Protein AF-A0A7Y3TXL3-F1 (afdb_monomer_lite)

pLDDT: mean 84.61, std 16.76, range [45.25, 97.69]

Radius of gyration: 13.66 Å; chains: 1; bounding box: 37×27×24 Å

Organism: NCBI:txid2732867

Structure (mmCIF, N/CA/C/O backbone):
data_AF-A0A7Y3TXL3-F1
#
_entry.id   AF-A0A7Y3TXL3-F1
#
loop_
_atom_site.group_PDB
_atom_site.id
_atom_site.type_symbol
_atom_site.label_atom_id
_atom_site.label_alt_id
_atom_site.label_comp_id
_atom_site.label_asym_id
_atom_site.label_entity_id
_atom_site.label_seq_id
_atom_site.pdbx_PDB_ins_code
_atom_site.Cartn_x
_atom_site.Cartn_y
_atom_site.Cartn_z
_atom_site.occupancy
_atom_site.B_iso_or_equiv
_atom_site.auth_seq_id
_atom_site.auth_comp_id
_atom_site.auth_asym_id
_atom_site.auth_atom_id
_atom_site.pdbx_PDB_model_num
ATOM 1 N N . MET A 1 1 ? 19.067 4.981 1.770 1.00 68.19 1 MET A N 1
ATOM 2 C CA . MET A 1 1 ? 19.972 4.385 0.760 1.00 6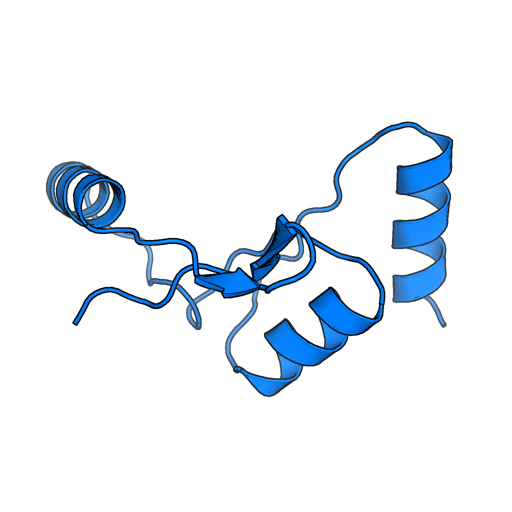8.19 1 MET A CA 1
ATOM 3 C C . MET A 1 1 ? 19.529 2.994 0.303 1.00 68.19 1 MET A C 1
ATOM 5 O O . MET A 1 1 ? 19.510 2.794 -0.896 1.00 68.19 1 MET A O 1
ATOM 9 N N . LEU A 1 2 ? 19.099 2.072 1.180 1.00 91.25 2 LEU A N 1
ATOM 10 C CA . LEU A 1 2 ? 18.706 0.707 0.769 1.00 91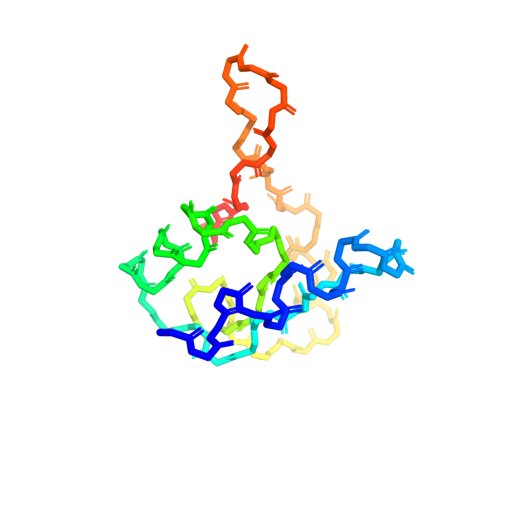.25 2 LEU A CA 1
ATOM 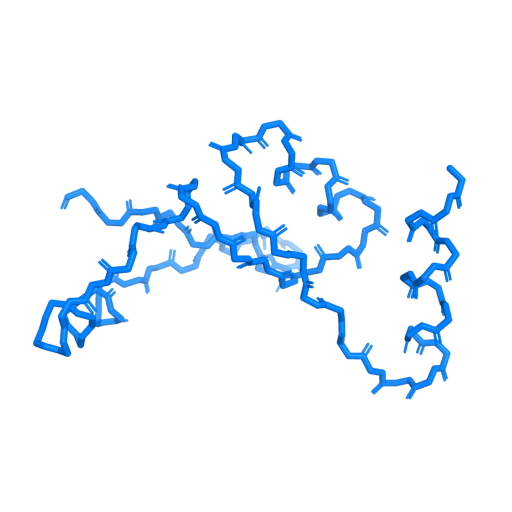11 C C . LEU A 1 2 ? 17.413 0.620 -0.077 1.00 91.25 2 LEU A C 1
ATOM 13 O O . LEU A 1 2 ? 17.396 -0.076 -1.086 1.00 91.25 2 LEU A O 1
ATOM 17 N N . LEU A 1 3 ? 16.349 1.345 0.299 1.00 91.69 3 LEU A N 1
ATOM 18 C CA . LEU A 1 3 ? 15.057 1.310 -0.414 1.00 91.69 3 LEU A CA 1
ATOM 19 C C . LEU A 1 3 ? 15.180 1.728 -1.887 1.00 91.69 3 LEU A C 1
ATOM 21 O O . LEU A 1 3 ? 14.657 1.057 -2.768 1.00 91.69 3 LEU A O 1
ATOM 25 N N . LEU A 1 4 ? 15.934 2.801 -2.150 1.00 93.06 4 LEU A N 1
ATOM 26 C CA . LEU A 1 4 ? 16.199 3.286 -3.506 1.00 93.06 4 LEU A CA 1
ATOM 27 C C . LEU A 1 4 ? 16.899 2.228 -4.366 1.00 93.06 4 LEU A C 1
ATOM 29 O O . LEU A 1 4 ? 16.526 2.044 -5.520 1.00 93.06 4 LEU A O 1
ATOM 33 N N . THR A 1 5 ? 17.873 1.506 -3.803 1.00 95.94 5 THR A N 1
ATOM 34 C CA . THR A 1 5 ? 18.584 0.440 -4.519 1.00 95.94 5 THR A CA 1
ATOM 35 C C . THR A 1 5 ? 17.640 -0.684 -4.929 1.00 95.94 5 THR A C 1
ATOM 37 O O . THR A 1 5 ? 17.685 -1.121 -6.073 1.00 95.94 5 THR A O 1
ATOM 40 N N . ILE A 1 6 ? 16.761 -1.131 -4.027 1.00 95.44 6 ILE A N 1
ATOM 41 C CA . ILE A 1 6 ? 15.798 -2.205 -4.320 1.00 95.44 6 ILE A CA 1
ATOM 42 C C . ILE A 1 6 ? 14.854 -1.784 -5.449 1.00 95.44 6 ILE A C 1
ATOM 44 O O . ILE A 1 6 ? 14.664 -2.536 -6.403 1.00 95.44 6 ILE A O 1
ATOM 48 N N . ILE A 1 7 ? 14.314 -0.565 -5.370 1.00 94.38 7 ILE A N 1
ATOM 49 C CA . ILE A 1 7 ? 13.412 -0.024 -6.393 1.00 94.38 7 ILE A CA 1
ATOM 50 C C . ILE A 1 7 ? 14.125 0.074 -7.742 1.00 94.38 7 ILE A C 1
ATOM 52 O O . ILE A 1 7 ? 13.570 -0.321 -8.764 1.00 94.38 7 ILE A O 1
ATOM 56 N N . HIS A 1 8 ? 15.365 0.562 -7.762 1.00 94.56 8 HIS A N 1
ATOM 57 C CA . HIS A 1 8 ? 16.119 0.699 -9.003 1.00 94.56 8 HIS A CA 1
ATOM 58 C C . HIS A 1 8 ? 16.452 -0.661 -9.632 1.00 94.56 8 HIS A C 1
ATOM 60 O O . HIS A 1 8 ? 16.251 -0.849 -10.831 1.00 94.56 8 HIS A O 1
ATOM 66 N N . SER A 1 9 ? 16.886 -1.635 -8.828 1.00 96.06 9 SER A N 1
ATOM 67 C CA . SER A 1 9 ? 17.145 -2.999 -9.298 1.00 96.06 9 SER A CA 1
ATOM 68 C C . SER A 1 9 ? 15.888 -3.665 -9.858 1.00 96.06 9 SER A C 1
ATOM 70 O O . SER A 1 9 ? 15.952 -4.309 -10.903 1.00 96.06 9 SER A O 1
ATOM 72 N N . ALA A 1 10 ? 14.737 -3.488 -9.204 1.00 95.50 10 ALA A N 1
ATOM 73 C CA . ALA A 1 10 ? 13.467 -4.018 -9.690 1.00 95.50 10 ALA A CA 1
ATOM 74 C C . ALA A 1 10 ? 13.043 -3.375 -11.019 1.00 95.50 10 ALA A C 1
ATOM 76 O O . ALA A 1 10 ? 12.619 -4.092 -11.920 1.00 95.50 10 ALA A O 1
ATOM 77 N N . LYS A 1 11 ? 13.246 -2.058 -11.181 1.00 92.19 11 LYS A N 1
ATOM 78 C CA . LYS A 1 11 ? 12.988 -1.349 -12.447 1.00 92.19 11 LYS A CA 1
ATOM 79 C C . LYS A 1 11 ? 13.837 -1.892 -13.596 1.00 92.19 11 LYS A C 1
ATOM 81 O O . LYS A 1 11 ? 13.297 -2.156 -14.662 1.00 92.19 11 LYS A O 1
ATOM 86 N N . ILE A 1 12 ? 15.135 -2.110 -13.369 1.00 96.38 12 ILE A N 1
ATOM 87 C CA . ILE A 1 12 ? 16.030 -2.723 -14.369 1.00 96.38 12 ILE A CA 1
ATOM 88 C C . ILE A 1 12 ? 15.567 -4.140 -14.728 1.00 96.38 12 ILE A C 1
ATOM 90 O O . ILE A 1 12 ? 15.660 -4.546 -15.880 1.00 96.38 12 ILE A O 1
ATOM 94 N N . ALA A 1 13 ? 15.066 -4.891 -13.749 1.00 96.31 13 ALA A N 1
ATOM 95 C CA . ALA A 1 13 ? 14.562 -6.245 -13.949 1.00 96.31 13 ALA A CA 1
ATOM 96 C C . ALA A 1 13 ? 13.122 -6.305 -14.498 1.00 96.31 13 ALA A C 1
ATOM 98 O O . ALA A 1 13 ? 12.570 -7.403 -14.585 1.00 96.31 13 ALA A O 1
ATOM 99 N N . GLU A 1 14 ? 12.507 -5.159 -14.814 1.00 94.75 14 GLU A N 1
ATOM 100 C CA . GLU A 1 14 ? 11.106 -5.043 -15.246 1.00 94.75 14 GLU A CA 1
ATOM 101 C C . GLU A 1 14 ? 10.127 -5.716 -14.261 1.00 94.75 14 GLU A C 1
ATOM 103 O O . GLU A 1 14 ? 9.184 -6.418 -14.635 1.00 94.75 14 GLU A O 1
ATOM 108 N N . ARG A 1 15 ? 10.373 -5.535 -12.958 1.00 95.25 15 ARG A N 1
ATOM 109 C CA . ARG A 1 15 ? 9.541 -6.062 -11.868 1.00 95.25 15 ARG A CA 1
ATOM 110 C C . ARG A 1 15 ? 8.940 -4.947 -11.028 1.00 95.25 15 ARG A C 1
ATOM 112 O O . ARG A 1 15 ? 9.565 -3.920 -10.777 1.00 95.25 15 ARG A O 1
ATOM 119 N N . TYR A 1 16 ? 7.747 -5.218 -10.510 1.00 89.94 16 TYR A N 1
ATOM 120 C CA . TYR A 1 16 ? 7.102 -4.382 -9.506 1.00 89.94 16 TYR A CA 1
ATOM 121 C C . TYR A 1 16 ? 7.642 -4.683 -8.107 1.00 89.94 16 TYR A C 1
ATOM 123 O O . TYR A 1 16 ? 7.931 -5.833 -7.770 1.00 89.94 16 TYR A O 1
ATOM 131 N N . VAL A 1 17 ? 7.732 -3.640 -7.283 1.00 93.94 17 VAL A N 1
ATOM 132 C CA . VAL A 1 17 ? 7.996 -3.746 -5.844 1.00 93.94 17 VAL A CA 1
ATOM 133 C C . VAL A 1 17 ? 6.695 -3.478 -5.106 1.00 93.94 17 VAL A C 1
ATOM 135 O O . VAL A 1 17 ? 6.035 -2.479 -5.380 1.00 93.94 17 VAL A O 1
ATOM 138 N N . VAL A 1 18 ? 6.355 -4.352 -4.159 1.00 95.06 18 VAL A N 1
ATOM 139 C CA . VAL A 1 18 ? 5.257 -4.135 -3.214 1.00 95.06 18 VAL A CA 1
ATOM 140 C C . VAL A 1 18 ? 5.859 -3.724 -1.878 1.00 95.06 18 VAL A C 1
ATOM 142 O O . VAL A 1 18 ? 6.620 -4.482 -1.278 1.00 95.06 18 VAL A O 1
ATOM 145 N N . ALA A 1 19 ? 5.543 -2.519 -1.413 1.00 95.88 19 ALA A N 1
ATOM 146 C CA . ALA A 1 19 ? 5.900 -2.093 -0.066 1.00 95.88 19 ALA A CA 1
ATOM 147 C C . ALA A 1 19 ? 4.816 -2.524 0.932 1.00 95.88 19 ALA A C 1
ATOM 149 O O . ALA A 1 19 ? 3.710 -1.984 0.934 1.00 95.88 19 ALA A O 1
ATOM 150 N N . GLU A 1 20 ? 5.136 -3.494 1.783 1.00 96.75 20 GLU A N 1
ATOM 151 C CA . GLU A 1 20 ? 4.238 -3.993 2.827 1.00 96.75 20 GLU A CA 1
ATOM 152 C C . GLU A 1 20 ? 4.415 -3.238 4.155 1.00 96.75 20 GLU A C 1
ATOM 154 O O . GLU A 1 20 ? 5.484 -2.706 4.452 1.00 96.75 20 GLU A O 1
ATOM 159 N N . GLY A 1 21 ? 3.360 -3.210 4.975 1.00 95.75 21 GLY A N 1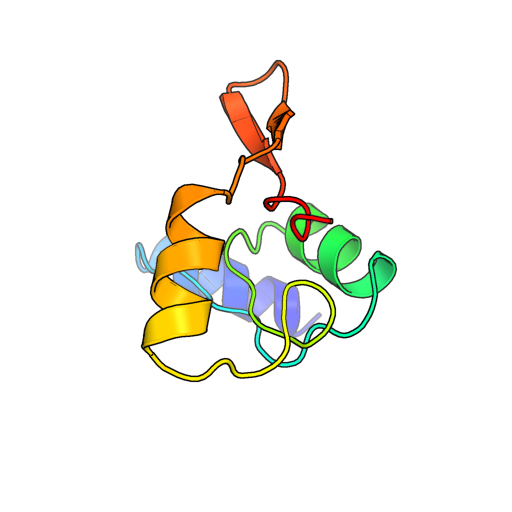
ATOM 160 C CA . GLY A 1 21 ? 3.387 -2.609 6.313 1.00 95.75 21 GLY A CA 1
ATOM 161 C C . GLY A 1 21 ? 3.229 -1.085 6.339 1.00 95.75 21 GLY A C 1
ATOM 162 O O . GLY A 1 21 ? 3.712 -0.434 7.261 1.00 95.75 21 GLY A O 1
ATOM 163 N N . ILE A 1 22 ? 2.568 -0.487 5.344 1.00 96.38 22 ILE A N 1
ATOM 164 C CA . ILE A 1 22 ? 2.301 0.961 5.321 1.00 96.38 22 ILE A CA 1
ATOM 165 C C . ILE A 1 22 ? 1.174 1.300 6.305 1.00 96.38 22 ILE A C 1
ATOM 167 O O . ILE A 1 22 ? 0.027 0.889 6.130 1.00 96.38 22 ILE A O 1
ATOM 171 N N . GLU A 1 23 ? 1.480 2.093 7.325 1.00 96.50 23 GLU A N 1
ATOM 172 C CA . GLU A 1 23 ? 0.532 2.467 8.383 1.00 96.50 23 GLU A CA 1
ATOM 173 C C . GLU A 1 23 ? 0.121 3.941 8.322 1.00 96.50 23 GLU A C 1
ATOM 175 O O . GLU A 1 23 ? -0.947 4.309 8.808 1.00 96.50 23 GLU A O 1
ATOM 180 N N . THR A 1 24 ? 0.936 4.792 7.692 1.00 95.31 24 THR A N 1
ATOM 181 C CA . THR A 1 24 ? 0.734 6.247 7.673 1.00 95.31 24 THR A CA 1
ATOM 182 C C . THR A 1 24 ? 0.802 6.837 6.265 1.00 95.31 24 THR A C 1
ATOM 184 O O . THR A 1 24 ? 1.524 6.347 5.394 1.00 95.31 24 THR A O 1
ATOM 187 N N . ALA A 1 25 ? 0.125 7.973 6.071 1.00 91.88 25 ALA A N 1
ATOM 188 C CA . ALA A 1 25 ? 0.191 8.739 4.826 1.00 91.88 25 ALA A CA 1
ATOM 189 C C . ALA A 1 25 ? 1.623 9.189 4.489 1.00 91.88 25 ALA A C 1
ATOM 191 O O . ALA A 1 25 ? 2.009 9.196 3.324 1.00 91.88 25 ALA A O 1
ATOM 192 N N . GLY A 1 26 ? 2.434 9.524 5.501 1.00 93.75 26 GLY A N 1
ATOM 193 C CA . GLY A 1 26 ? 3.829 9.928 5.305 1.00 93.75 26 GLY A CA 1
ATOM 194 C C . GLY A 1 26 ? 4.697 8.808 4.724 1.00 93.75 26 GLY A C 1
ATOM 195 O O . GLY A 1 26 ? 5.496 9.058 3.824 1.00 93.75 26 GLY A O 1
ATOM 196 N N . GLN A 1 27 ? 4.499 7.564 5.175 1.00 94.88 27 GLN A N 1
ATOM 197 C CA . GLN A 1 27 ? 5.174 6.394 4.601 1.00 94.88 27 GLN A CA 1
ATOM 198 C C . GLN A 1 27 ? 4.735 6.158 3.152 1.00 94.88 27 GLN A C 1
ATOM 200 O O . GLN A 1 27 ? 5.588 5.978 2.284 1.00 94.88 27 GLN A O 1
ATOM 205 N N . ALA A 1 28 ? 3.425 6.209 2.880 1.00 92.25 28 ALA A N 1
ATOM 206 C CA . ALA A 1 28 ? 2.882 6.056 1.530 1.00 92.25 28 ALA A CA 1
ATOM 207 C C . ALA A 1 28 ? 3.440 7.118 0.568 1.00 92.25 28 ALA A C 1
ATOM 209 O O . ALA A 1 28 ? 3.887 6.792 -0.531 1.00 92.25 28 ALA A O 1
ATOM 210 N N . HIS A 1 29 ? 3.474 8.378 1.010 1.00 91.81 29 HIS A N 1
ATOM 211 C CA . HIS A 1 29 ? 4.003 9.490 0.227 1.00 91.81 29 HIS A CA 1
ATOM 212 C C . HIS A 1 29 ? 5.500 9.326 -0.044 1.00 91.81 29 HIS A C 1
ATOM 214 O O . HIS A 1 29 ? 5.935 9.486 -1.180 1.00 91.81 29 HIS A O 1
ATOM 220 N N . TYR A 1 30 ? 6.295 8.976 0.972 1.00 93.62 30 TYR A N 1
ATOM 221 C CA . TYR A 1 30 ? 7.730 8.759 0.794 1.00 93.62 30 TYR A CA 1
ATOM 222 C C . TYR A 1 30 ? 8.017 7.637 -0.210 1.00 93.62 30 TYR A C 1
ATOM 224 O O . TYR A 1 30 ? 8.834 7.824 -1.108 1.00 93.62 30 TYR A O 1
ATOM 232 N N . LEU A 1 31 ? 7.324 6.499 -0.087 1.00 93.50 31 LEU A N 1
ATOM 233 C CA . LEU A 1 31 ? 7.470 5.352 -0.987 1.00 93.50 31 LEU A CA 1
ATOM 234 C C . LEU A 1 31 ? 7.091 5.704 -2.431 1.00 93.50 31 LEU A C 1
ATOM 236 O O . LEU A 1 31 ? 7.846 5.381 -3.348 1.00 93.50 31 LEU A O 1
ATOM 240 N N . SER A 1 32 ? 5.990 6.432 -2.620 1.00 90.12 32 SER A N 1
ATOM 241 C CA . SER A 1 32 ? 5.582 6.950 -3.929 1.00 90.12 32 SER A CA 1
ATOM 242 C C . SER A 1 32 ? 6.629 7.910 -4.510 1.00 90.12 32 SER A C 1
ATOM 244 O O . SER A 1 32 ? 7.045 7.739 -5.654 1.00 90.12 32 SER A O 1
ATOM 246 N N . ALA A 1 33 ? 7.155 8.842 -3.708 1.00 91.12 33 ALA A N 1
ATOM 247 C CA . ALA A 1 33 ? 8.165 9.809 -4.144 1.00 91.12 33 ALA A CA 1
ATOM 248 C C . ALA A 1 33 ? 9.484 9.158 -4.596 1.00 91.12 33 ALA A 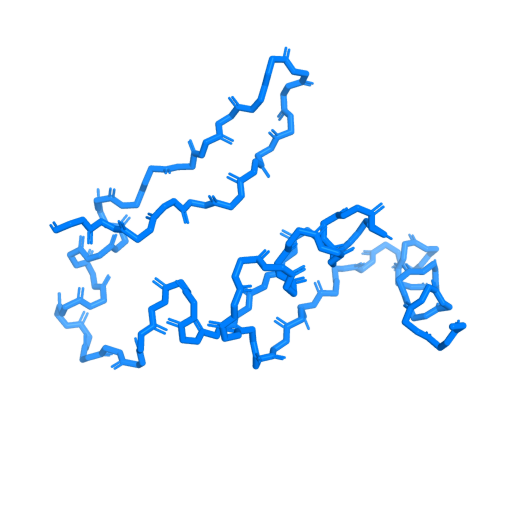C 1
ATOM 250 O O . ALA A 1 33 ? 10.172 9.692 -5.465 1.00 91.12 33 ALA A O 1
ATOM 251 N N . ILE A 1 34 ? 9.845 7.999 -4.033 1.00 92.44 34 ILE A N 1
ATOM 252 C CA . ILE A 1 34 ? 11.024 7.230 -4.461 1.00 92.44 34 ILE A CA 1
ATOM 253 C C . ILE A 1 34 ? 10.720 6.217 -5.579 1.00 92.44 34 ILE A C 1
ATOM 255 O O . ILE A 1 34 ? 11.609 5.469 -5.991 1.00 92.44 34 ILE A O 1
ATOM 259 N N . GLY A 1 35 ? 9.490 6.213 -6.099 1.00 89.75 35 GLY A N 1
ATOM 260 C CA . GLY A 1 35 ? 9.065 5.419 -7.250 1.00 89.75 35 GLY A CA 1
ATOM 261 C C . GLY A 1 35 ? 8.628 3.992 -6.924 1.00 89.75 35 GLY A C 1
ATOM 262 O O . GLY A 1 35 ? 8.763 3.127 -7.788 1.00 89.75 35 GLY A O 1
ATOM 263 N N . CYS A 1 36 ? 8.162 3.734 -5.698 1.00 92.94 36 CYS A N 1
ATOM 264 C CA . CYS A 1 36 ? 7.433 2.517 -5.345 1.00 92.94 36 CYS A CA 1
ATOM 265 C C . CYS A 1 36 ? 5.927 2.766 -5.508 1.00 92.94 36 CYS A C 1
ATOM 267 O O . CYS A 1 36 ? 5.340 3.563 -4.777 1.00 92.94 36 CYS A O 1
ATOM 269 N N . GLU A 1 37 ? 5.318 2.095 -6.481 1.00 85.44 37 GLU A N 1
ATOM 270 C CA . GLU A 1 37 ? 3.952 2.381 -6.943 1.00 85.44 37 GLU A CA 1
ATOM 271 C C . GLU A 1 37 ? 2.903 1.443 -6.334 1.00 85.44 37 GLU A C 1
ATOM 273 O O . GLU A 1 37 ? 1.713 1.740 -6.384 1.00 85.44 37 GLU A O 1
ATOM 278 N N . VAL A 1 38 ? 3.328 0.325 -5.733 1.00 91.00 38 VAL A N 1
ATOM 279 C CA . VAL A 1 38 ? 2.431 -0.670 -5.134 1.00 91.00 38 VAL A CA 1
ATOM 280 C C . VAL A 1 38 ? 2.695 -0.768 -3.637 1.00 91.00 38 VAL A C 1
ATOM 282 O O . VAL A 1 38 ? 3.832 -0.939 -3.194 1.00 91.00 38 VAL A O 1
ATOM 285 N N . GLY A 1 39 ? 1.632 -0.679 -2.839 1.00 92.12 39 GLY A N 1
ATOM 286 C CA . GLY A 1 39 ? 1.726 -0.714 -1.387 1.00 92.12 39 GLY A CA 1
ATOM 287 C C . GLY A 1 39 ? 0.600 -1.498 -0.727 1.00 92.12 39 GLY A C 1
ATOM 288 O O . GLY A 1 39 ? -0.533 -1.503 -1.201 1.00 92.12 39 GLY A O 1
ATOM 289 N N . GLN A 1 40 ? 0.913 -2.117 0.408 1.00 94.75 40 GLN A N 1
ATOM 290 C CA . GLN A 1 40 ? -0.039 -2.789 1.284 1.00 94.75 40 GLN A CA 1
ATOM 291 C C . GLN A 1 40 ? 0.186 -2.336 2.726 1.00 94.75 40 GLN A C 1
ATOM 293 O O . GLN A 1 40 ? 1.313 -2.241 3.207 1.00 94.75 40 GLN A O 1
ATOM 298 N N . GLY A 1 41 ? -0.901 -2.115 3.456 1.00 94.88 41 GLY A N 1
ATOM 299 C CA . GLY A 1 41 ? -0.844 -1.891 4.892 1.00 94.88 41 GLY A CA 1
ATOM 300 C C . GLY A 1 41 ? -2.117 -1.262 5.435 1.00 94.88 41 GLY A C 1
ATOM 301 O O . GLY A 1 41 ? -3.030 -0.921 4.680 1.00 94.88 41 GLY A O 1
ATOM 302 N N . TYR A 1 42 ? -2.165 -1.111 6.758 1.00 94.94 42 TYR A N 1
ATOM 303 C CA . TYR A 1 42 ? -3.335 -0.609 7.484 1.00 94.94 42 TYR A CA 1
ATOM 304 C C . TYR A 1 42 ? -3.734 0.814 7.103 1.00 94.94 42 TYR A C 1
ATOM 306 O O . TYR A 1 42 ? -4.883 1.191 7.331 1.00 94.94 42 TYR A O 1
ATOM 314 N N . TYR A 1 43 ? -2.819 1.575 6.499 1.00 92.75 43 TYR A N 1
ATOM 315 C CA . TYR A 1 43 ? -3.137 2.861 5.899 1.00 92.75 43 TYR A CA 1
ATOM 316 C C . TYR A 1 43 ? -4.235 2.750 4.826 1.00 92.75 43 TYR A C 1
ATOM 318 O O . TYR A 1 43 ? -5.133 3.587 4.789 1.00 92.75 43 TYR A O 1
ATOM 326 N N . TYR A 1 44 ? -4.198 1.705 3.991 1.00 90.25 44 TYR A N 1
ATOM 327 C CA . TYR A 1 44 ? -5.188 1.494 2.928 1.00 90.25 44 TYR A CA 1
ATOM 328 C C . TYR A 1 44 ? -6.407 0.730 3.436 1.00 90.25 44 TYR A C 1
ATOM 330 O O . TYR A 1 44 ? -7.547 1.157 3.257 1.00 90.25 44 TYR A O 1
ATOM 338 N N . SER A 1 45 ? -6.166 -0.418 4.067 1.00 92.94 45 SER A N 1
ATOM 339 C CA . SER A 1 45 ? -7.211 -1.245 4.658 1.00 92.94 45 SER A CA 1
ATOM 340 C C . SER A 1 45 ? -6.614 -2.244 5.644 1.00 92.94 45 SER A C 1
ATOM 342 O O . SER A 1 45 ? -5.462 -2.669 5.522 1.00 92.94 45 SER A O 1
ATOM 344 N N . ARG A 1 46 ? -7.416 -2.657 6.623 1.00 93.69 46 ARG A N 1
ATOM 345 C CA . ARG A 1 46 ? -7.115 -3.854 7.421 1.00 93.69 46 ARG A CA 1
ATOM 346 C C . ARG A 1 46 ? -7.435 -5.107 6.588 1.00 93.69 46 ARG A C 1
ATOM 348 O O . ARG A 1 46 ? -8.159 -4.998 5.605 1.00 93.69 46 ARG A O 1
ATOM 355 N N . PRO A 1 47 ? -6.942 -6.301 6.959 1.00 94.19 47 PRO A N 1
ATOM 356 C CA . PRO A 1 47 ? -7.425 -7.546 6.372 1.00 94.19 47 PRO A CA 1
ATOM 357 C C . PRO A 1 47 ? -8.948 -7.643 6.500 1.00 94.19 47 PRO A C 1
ATOM 359 O O . PRO A 1 47 ? -9.488 -7.458 7.591 1.00 94.19 47 PRO A O 1
ATOM 362 N N . LEU A 1 48 ? -9.624 -7.913 5.385 1.00 95.44 48 LEU A N 1
ATOM 363 C CA . LEU A 1 48 ? -11.081 -7.990 5.305 1.00 95.44 48 LEU A CA 1
ATOM 364 C C . LEU A 1 48 ? -11.523 -9.435 5.021 1.00 95.44 48 LEU A C 1
ATOM 366 O O . LEU A 1 48 ? -10.857 -10.133 4.251 1.00 95.44 48 LEU A O 1
ATOM 370 N N . PRO A 1 49 ? -12.661 -9.893 5.572 1.00 97.69 49 PRO A N 1
ATOM 371 C CA . PRO A 1 49 ? -13.346 -11.090 5.094 1.00 97.69 49 PRO A CA 1
ATOM 372 C C . PRO A 1 49 ? -13.685 -10.987 3.600 1.00 97.69 49 PRO A C 1
ATOM 374 O O . PRO A 1 49 ? -13.901 -9.896 3.079 1.00 97.69 49 PRO A O 1
ATOM 377 N N . ALA A 1 50 ? -13.819 -12.124 2.911 1.00 97.25 50 ALA A N 1
ATOM 378 C CA . ALA A 1 50 ? -13.994 -12.160 1.453 1.00 97.25 50 ALA A CA 1
ATOM 379 C C . ALA A 1 50 ? -15.152 -11.282 0.926 1.00 97.25 50 ALA A C 1
ATOM 381 O O . ALA A 1 50 ? -15.001 -10.599 -0.084 1.00 97.25 50 ALA A O 1
ATOM 382 N N . VAL A 1 51 ? -16.297 -11.266 1.620 1.00 97.38 51 VAL A N 1
ATOM 383 C CA . VAL A 1 51 ? -17.468 -10.459 1.225 1.00 97.38 51 VAL A CA 1
ATOM 384 C C . VAL A 1 51 ? -17.196 -8.960 1.369 1.00 97.38 51 VAL A C 1
ATOM 386 O O . VAL A 1 51 ? -17.588 -8.173 0.510 1.00 97.38 51 VAL A O 1
ATOM 389 N N . GLU A 1 52 ? -16.519 -8.558 2.442 1.00 95.62 52 GLU A N 1
ATOM 390 C CA . GLU A 1 52 ? -16.155 -7.160 2.688 1.00 95.62 52 GLU A CA 1
ATOM 391 C C . GLU A 1 52 ? -15.066 -6.699 1.722 1.00 95.62 52 GLU A C 1
ATOM 393 O O . GLU A 1 52 ? -15.165 -5.605 1.174 1.00 95.62 52 GLU A O 1
ATOM 398 N N . PHE A 1 53 ? -14.088 -7.561 1.431 1.00 94.44 53 PHE A N 1
ATOM 399 C CA . PHE A 1 53 ? -13.075 -7.313 0.410 1.00 94.44 53 PHE A CA 1
ATOM 400 C C . PHE A 1 53 ? -13.704 -7.073 -0.966 1.00 94.44 53 PHE A C 1
ATOM 402 O O . PHE A 1 53 ? -13.379 -6.087 -1.619 1.00 94.44 53 PHE A O 1
ATOM 409 N N . ALA A 1 54 ? -14.656 -7.914 -1.387 1.00 95.44 54 ALA A N 1
ATOM 410 C CA . ALA A 1 54 ? -15.338 -7.739 -2.669 1.00 95.44 54 ALA A CA 1
ATOM 411 C C . ALA A 1 54 ? -16.076 -6.389 -2.762 1.00 95.44 54 ALA A C 1
ATOM 413 O O . ALA A 1 54 ? -16.020 -5.725 -3.798 1.00 95.44 54 ALA A O 1
ATOM 414 N N . ARG A 1 55 ? -16.732 -5.956 -1.675 1.00 94.94 55 ARG A N 1
ATOM 415 C CA . ARG A 1 55 ? -17.383 -4.634 -1.604 1.00 94.94 55 ARG A CA 1
ATOM 416 C C . ARG A 1 55 ? -16.368 -3.498 -1.664 1.00 94.94 55 ARG A C 1
ATOM 418 O O . ARG A 1 55 ? -16.556 -2.564 -2.434 1.00 94.94 55 ARG A O 1
ATOM 425 N N . TRP A 1 56 ? -15.289 -3.610 -0.896 1.00 91.81 56 TRP A N 1
ATOM 426 C CA . TRP A 1 56 ? -14.202 -2.637 -0.877 1.00 91.81 56 TRP A CA 1
ATOM 427 C C . TRP A 1 56 ? -13.567 -2.476 -2.265 1.00 91.81 56 TRP A C 1
ATOM 429 O O . TRP A 1 56 ? -13.416 -1.353 -2.736 1.00 91.81 56 TRP A O 1
ATOM 439 N N . CYS A 1 57 ? -13.297 -3.578 -2.975 1.00 90.69 57 CYS A N 1
ATOM 440 C CA . CYS A 1 57 ? -12.788 -3.543 -4.348 1.00 90.69 57 CYS A CA 1
ATOM 441 C C . CYS A 1 57 ? -13.746 -2.846 -5.320 1.00 90.69 57 CYS A C 1
ATOM 443 O O . CYS A 1 57 ? -13.288 -2.139 -6.210 1.00 90.69 57 CYS A O 1
ATOM 445 N N . ALA A 1 58 ? -15.059 -3.031 -5.161 1.00 92.44 58 ALA A N 1
ATOM 446 C CA . ALA A 1 58 ? -16.054 -2.386 -6.016 1.00 92.44 58 ALA A CA 1
ATOM 447 C C . ALA A 1 58 ? -16.171 -0.869 -5.775 1.00 92.44 58 ALA A C 1
ATOM 449 O O . ALA A 1 58 ? -16.598 -0.142 -6.667 1.00 92.44 58 ALA A O 1
ATOM 450 N N . GLN A 1 59 ? -15.813 -0.397 -4.578 1.00 89.56 59 GLN A N 1
ATOM 451 C CA . GLN A 1 59 ? -15.862 1.018 -4.185 1.00 89.56 59 GLN A CA 1
ATOM 452 C C . GLN A 1 59 ? -14.518 1.736 -4.360 1.00 89.56 59 GLN A C 1
ATOM 454 O O . GLN A 1 59 ? -14.457 2.966 -4.337 1.00 89.56 59 GLN A O 1
ATOM 459 N N . TRP A 1 60 ? -13.436 0.977 -4.521 1.00 83.88 60 TRP A N 1
ATOM 460 C CA . TRP A 1 60 ? -12.090 1.512 -4.638 1.00 83.88 60 TRP A CA 1
ATOM 461 C C . TRP A 1 60 ? -11.970 2.449 -5.841 1.00 83.88 60 TRP A C 1
ATOM 463 O O . TRP A 1 60 ? -12.077 2.029 -6.994 1.00 83.88 60 TRP A O 1
ATOM 473 N N . THR A 1 61 ? -11.704 3.726 -5.565 1.00 75.50 61 THR A N 1
ATOM 474 C CA . THR A 1 61 ? -11.521 4.750 -6.595 1.00 75.50 61 THR A CA 1
ATOM 475 C C . THR A 1 61 ? -10.069 5.231 -6.569 1.00 75.50 61 THR A C 1
ATOM 477 O O . THR A 1 61 ? -9.655 5.855 -5.587 1.00 75.50 61 THR A O 1
ATOM 480 N N . PRO A 1 62 ? -9.259 4.940 -7.604 1.00 66.31 62 PRO A N 1
ATOM 481 C CA . PRO A 1 62 ? -7.896 5.452 -7.679 1.00 66.31 62 PRO A CA 1
ATOM 482 C C . PRO A 1 62 ? -7.913 6.969 -7.897 1.00 66.31 62 PRO A C 1
ATOM 484 O O . PRO A 1 62 ? -8.679 7.476 -8.720 1.00 66.31 62 PRO A O 1
ATOM 487 N N . THR A 1 63 ? -7.045 7.702 -7.197 1.00 60.22 63 THR A N 1
ATOM 488 C CA . THR A 1 63 ? -6.861 9.133 -7.467 1.00 60.22 63 THR A CA 1
ATOM 489 C C . THR A 1 63 ? -5.912 9.268 -8.653 1.00 60.22 63 THR A C 1
ATOM 491 O O . THR A 1 63 ? -4.704 9.096 -8.517 1.00 60.22 63 THR A O 1
ATOM 494 N N . ILE A 1 64 ? -6.443 9.548 -9.842 1.00 56.94 64 ILE A N 1
ATOM 495 C CA . ILE A 1 64 ? -5.617 9.808 -11.028 1.00 56.94 64 ILE A CA 1
ATOM 496 C C . ILE A 1 64 ? -5.072 11.234 -10.928 1.00 56.94 64 ILE A C 1
ATOM 498 O O . ILE A 1 64 ? -5.839 12.193 -10.820 1.00 56.94 64 ILE A O 1
ATOM 502 N N . THR A 1 65 ? -3.750 11.391 -10.955 1.00 51.53 65 THR A N 1
ATOM 503 C CA . THR A 1 65 ? -3.135 12.720 -11.076 1.00 51.53 65 THR A CA 1
ATOM 504 C C . THR A 1 65 ? -3.211 13.220 -12.514 1.00 51.53 65 THR A C 1
ATOM 506 O O . THR A 1 65 ? -3.286 12.434 -13.454 1.00 51.53 65 THR A O 1
ATOM 509 N N . SER A 1 66 ? -3.134 14.538 -12.710 1.00 45.25 66 SER A N 1
ATOM 510 C CA . SER A 1 66 ? -3.210 15.198 -14.024 1.00 45.25 66 SER A CA 1
ATOM 511 C C . SER A 1 66 ? -2.183 14.708 -15.062 1.00 45.25 66 SER A C 1
ATOM 513 O O . SER A 1 66 ? -2.339 15.006 -16.242 1.00 45.25 66 SER A O 1
ATOM 515 N N . ASN A 1 67 ? -1.161 13.953 -14.641 1.00 51.69 67 ASN A N 1
ATOM 516 C CA . ASN A 1 67 ? -0.124 13.375 -15.501 1.00 51.69 67 ASN A CA 1
ATOM 517 C C . ASN A 1 67 ? -0.413 11.921 -15.930 1.00 51.69 67 ASN A C 1
ATOM 519 O O . ASN A 1 67 ? 0.388 11.342 -16.655 1.00 51.69 67 ASN A O 1
ATOM 523 N N . GLY A 1 68 ? -1.537 11.330 -15.507 1.00 46.62 68 GLY A N 1
ATOM 524 C CA . GLY A 1 68 ? -1.895 9.938 -15.808 1.00 46.62 68 GLY A CA 1
ATOM 525 C C . GLY A 1 68 ? -1.385 8.911 -14.790 1.00 46.62 68 GLY A C 1
ATOM 526 O O . GLY A 1 68 ? -1.787 7.752 -14.861 1.00 46.62 68 GLY A O 1
ATOM 527 N N . ASP A 1 69 ? -0.579 9.331 -13.811 1.00 49.84 69 ASP A N 1
ATOM 528 C CA . ASP A 1 69 ? -0.088 8.457 -12.744 1.00 49.84 69 ASP A CA 1
ATOM 529 C C . ASP A 1 69 ? -1.162 8.283 -11.660 1.00 49.84 69 ASP A C 1
ATOM 531 O O . ASP A 1 69 ? -1.718 9.259 -11.133 1.00 49.84 69 ASP A O 1
ATOM 535 N N . THR A 1 70 ? -1.464 7.033 -11.311 1.00 51.41 70 THR A N 1
ATOM 536 C CA . THR A 1 70 ? -2.385 6.692 -10.222 1.00 51.41 70 THR A CA 1
ATOM 537 C C . THR A 1 70 ? -1.708 6.935 -8.875 1.00 51.41 70 THR A C 1
ATOM 539 O O . THR A 1 70 ? -0.790 6.204 -8.505 1.00 51.41 70 THR A O 1
ATOM 542 N N . LEU A 1 71 ? -2.176 7.922 -8.108 1.00 52.16 71 LEU A N 1
ATOM 543 C CA . LEU A 1 71 ? -1.906 7.979 -6.674 1.00 52.16 71 LEU A CA 1
ATOM 544 C C . LEU A 1 71 ? -2.912 7.082 -5.952 1.00 52.16 71 LEU A C 1
ATOM 546 O O . LEU A 1 71 ? -4.098 7.042 -6.292 1.00 52.16 71 LEU A O 1
ATOM 550 N N . ASN A 1 72 ? -2.388 6.332 -4.982 1.00 57.12 72 ASN A N 1
ATOM 551 C CA . ASN A 1 72 ? -3.072 5.258 -4.270 1.00 57.12 72 ASN A CA 1
ATOM 552 C C . ASN A 1 72 ? -4.534 5.575 -3.947 1.00 57.12 72 ASN A C 1
ATOM 554 O O . ASN A 1 72 ? -4.857 6.667 -3.478 1.00 57.12 72 ASN A O 1
ATOM 558 N N . GLY A 1 73 ? -5.399 4.588 -4.184 1.00 54.09 73 GLY A N 1
ATOM 559 C CA . GLY A 1 73 ? -6.815 4.710 -3.883 1.00 54.09 73 GLY A CA 1
ATOM 560 C C . GLY A 1 73 ? -7.039 5.044 -2.415 1.00 54.09 73 GLY A C 1
ATOM 561 O O . GLY A 1 73 ? -6.375 4.549 -1.498 1.00 54.09 73 GLY A O 1
ATOM 562 N N . SER A 1 74 ? -7.952 5.977 -2.222 1.00 52.12 74 SER A N 1
ATOM 563 C CA . SER A 1 74 ? -8.433 6.373 -0.915 1.00 52.12 74 SER A CA 1
ATOM 564 C C . SER A 1 74 ? -9.172 5.187 -0.306 1.00 52.12 74 SER A C 1
ATOM 566 O O . SER A 1 74 ? -9.910 4.488 -1.003 1.00 52.12 74 SER A O 1
ATOM 568 N N . ARG A 1 75 ? -9.005 4.963 1.000 1.00 51.62 75 ARG A N 1
ATOM 569 C CA . ARG A 1 75 ? -9.893 4.066 1.741 1.00 51.62 75 ARG A CA 1
ATOM 570 C C . ARG A 1 75 ? -11.339 4.548 1.517 1.00 51.62 75 ARG A C 1
ATOM 572 O O . ARG A 1 75 ? -11.583 5.717 1.811 1.00 51.62 75 ARG A O 1
ATOM 579 N N . PRO A 1 76 ? -12.255 3.708 1.001 1.00 51.88 76 PRO A N 1
ATOM 580 C CA . PRO A 1 76 ? -13.663 4.065 0.939 1.00 51.88 76 PRO A CA 1
ATOM 581 C C . PRO A 1 76 ? -14.172 4.269 2.370 1.00 51.88 76 PRO A C 1
ATOM 583 O O . PRO A 1 76 ? -13.844 3.483 3.270 1.00 51.88 76 PRO A O 1
ATOM 586 N N . ASP A 1 77 ? -14.870 5.378 2.566 1.00 52.97 77 ASP A N 1
ATOM 587 C CA . ASP A 1 77 ? -15.570 5.771 3.786 1.00 52.97 77 ASP A CA 1
ATOM 588 C C . ASP A 1 77 ? -16.748 4.839 4.117 1.00 52.97 77 ASP A C 1
ATOM 590 O O . ASP A 1 77 ? -17.472 4.403 3.193 1.00 52.97 77 ASP A O 1
#

InterPro domains:
  IPR001633 EAL domain [PF00563] (6-47)
  IPR001633 EAL domain [PS5088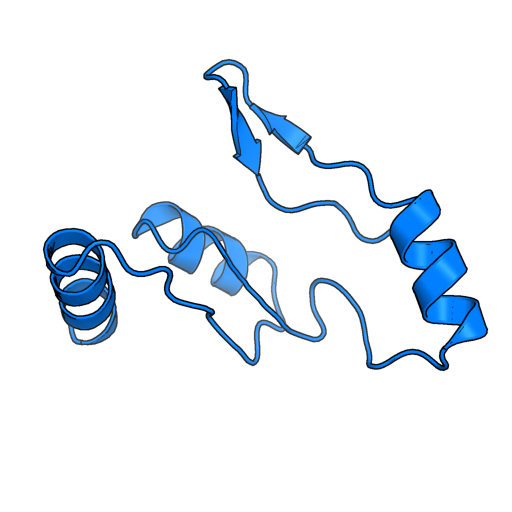3] (1-61)
  IPR035919 EAL domain superfamily [G3DSA:3.20.20.450] (1-70)
  IPR035919 EAL domain superfamily [SSF141868] (3-61)

Foldseek 3Di:
DVLLVVQVVCVVVVHADEAEADDDPVVLVVCVVSPRQHYYHVQQHDDDDPVVVVVQVVQFDFDQDPVRRTRGTHRDD

Secondary structure (DSSP, 8-state):
-HHHHHHHHHHHTT---EEE---SHHHHHHHHHTT--EEESTTT-----HHHHHHHHHH---EE-TTS-EE-PPPP-

Sequence (77 aa):
MLLLTIIHSAKIAERYVVAEGIETAGQAHYLSAIGCEVGQGYYYSRPLPAVEFARWCAQWTPTITSNGDTLNGSRPD